Protein AF-A0A7W1FEJ2-F1 (afdb_monomer)

Radius of gyration: 24.25 Å; Cα contacts (8 Å, |Δi|>4): 151; chains: 1; bounding box: 64×26×78 Å

Secondary structure (DSSP, 8-state):
----S--HHHHHHHHHHHHHHHHHHHHHHHHHHPPPPP--SEEEEEETTEEEEEEE-TTSHHHHTT--TTPEEEEEESSSS-PBP--SHHHHHHHHHHH-TT---EEEEE-PPP-

Sequence (115 aa):
MKGKILTTWSLIWLLATVLFVAGGALNLSQRANHQLPPTDGVDWTQKADGIYAEKVAPSLAASRAGIAVGDKLIGISLDEKQFDEVVAPSDVQMYLETAGVSGNLTYFYQRPSYS

pLDDT: mea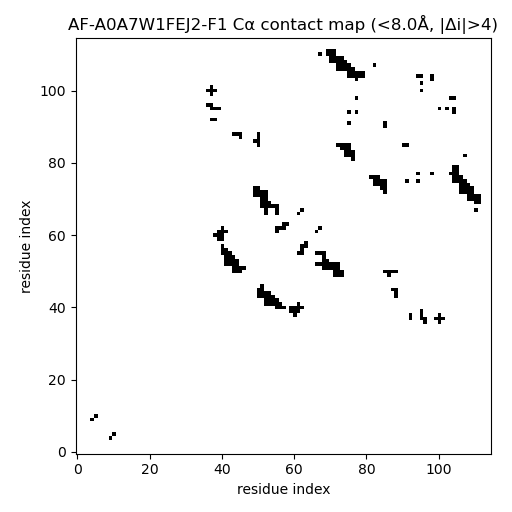n 91.22, std 10.31, range [48.34, 98.44]

Solvent-accessible surface area (backbone atoms only — not comparable to full-atom values): 6791 Å² total; per-residue (Å²): 137,86,77,73,81,78,39,76,66,51,50,50,51,50,50,50,51,52,51,50,52,51,52,49,51,50,52,51,50,48,66,74,68,54,76,76,77,43,71,47,41,58,47,59,38,78,52,100,88,46,32,27,27,71,40,56,41,80,90,30,58,37,40,72,73,64,57,49,66,62,26,28,54,56,23,43,17,80,73,80,76,62,68,45,75,61,89,49,54,67,52,56,51,54,51,29,58,72,42,34,76,92,46,63,75,43,76,43,66,46,72,70,79,83,126

Mean predicted aligned error: 7.22 Å

Nearest PDB structures (foldseek):
  7fta-assembly4_D  TM=7.640E-01  e=6.800E-03  Homo sapiens
  6ak2-assembly1_A  TM=7.706E-01  e=1.233E-02  Rattus norvegicus
  3qik-assembly1_A-2  TM=5.701E-01  e=1.487E-03  Homo sapiens
  2eaq-assembly1_A  TM=7.125E-01  e=1.233E-02  Homo sapiens
  6ak2-assembly2_B  TM=7.674E-01  e=2.235E-02  Rattus norvegicus

Structure (mmCIF, N/CA/C/O backbone):
data_AF-A0A7W1FEJ2-F1
#
_entry.id   AF-A0A7W1FEJ2-F1
#
loop_
_atom_site.group_PDB
_atom_site.id
_atom_site.type_symbol
_atom_site.label_atom_id
_atom_site.label_alt_id
_atom_site.label_comp_id
_atom_site.label_asym_id
_atom_site.label_entity_id
_atom_site.label_seq_id
_atom_site.pdbx_PDB_ins_code
_atom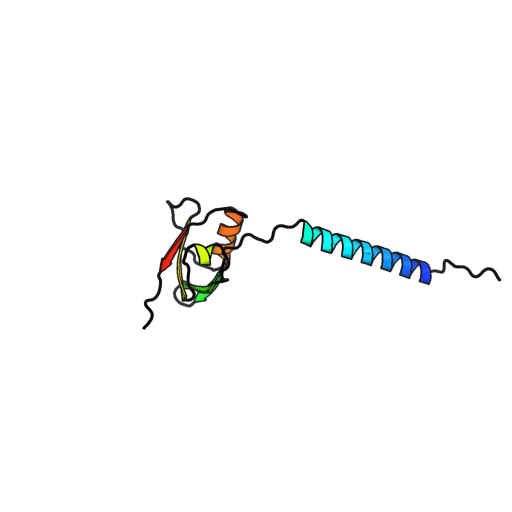_site.Cartn_x
_atom_site.Cartn_y
_atom_site.Cartn_z
_atom_site.occupancy
_atom_site.B_iso_or_equiv
_atom_site.auth_seq_id
_atom_site.auth_comp_id
_atom_site.auth_asym_id
_atom_site.auth_atom_id
_atom_site.pdbx_PDB_model_num
ATOM 1 N N . MET A 1 1 ? 42.629 -4.877 -50.133 1.00 48.66 1 MET A N 1
ATOM 2 C CA . MET A 1 1 ? 41.904 -5.737 -49.170 1.00 48.66 1 MET A CA 1
ATOM 3 C C . MET A 1 1 ? 40.656 -4.994 -48.706 1.00 48.66 1 MET A C 1
ATOM 5 O O . MET A 1 1 ? 40.793 -4.036 -47.962 1.00 48.66 1 MET A O 1
ATOM 9 N N . LYS A 1 2 ? 39.455 -5.345 -49.188 1.00 52.22 2 LYS A N 1
ATOM 10 C CA . LYS A 1 2 ? 38.198 -4.779 -48.663 1.00 52.22 2 LYS A CA 1
ATOM 11 C C . LYS A 1 2 ? 37.624 -5.801 -47.683 1.00 52.22 2 LYS A C 1
ATOM 13 O O . LYS A 1 2 ? 37.019 -6.781 -48.106 1.00 52.22 2 LYS A O 1
ATOM 18 N N . GLY A 1 3 ? 37.948 -5.647 -46.400 1.00 58.81 3 GLY A N 1
ATOM 19 C CA . GLY A 1 3 ? 37.465 -6.540 -45.347 1.00 58.81 3 GLY A CA 1
ATOM 20 C C . GLY A 1 3 ? 35.940 -6.529 -45.317 1.00 58.81 3 GLY A C 1
ATOM 21 O O . GLY A 1 3 ? 35.334 -5.463 -45.379 1.00 58.81 3 GLY A O 1
ATOM 22 N N . LYS A 1 4 ? 35.313 -7.706 -45.286 1.00 64.88 4 LYS A N 1
ATOM 23 C CA . LYS A 1 4 ? 33.856 -7.839 -45.186 1.00 64.88 4 LYS A CA 1
ATOM 24 C C . LYS A 1 4 ? 33.419 -7.293 -43.821 1.00 64.88 4 LYS A C 1
ATOM 26 O O . LYS A 1 4 ? 33.619 -7.949 -42.809 1.00 64.88 4 LYS A O 1
ATOM 31 N N . ILE A 1 5 ? 32.872 -6.078 -43.801 1.00 64.56 5 ILE A N 1
ATOM 32 C CA . ILE A 1 5 ? 32.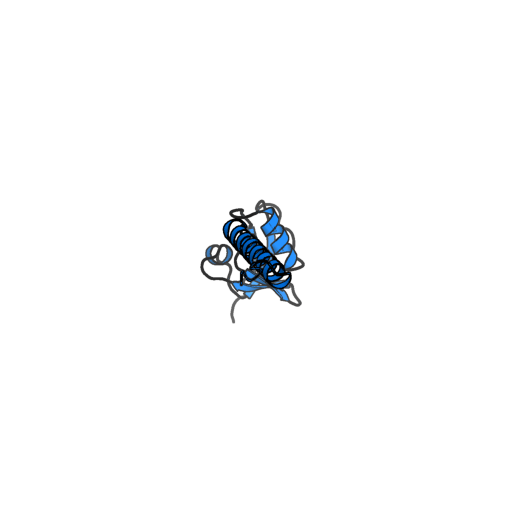430 -5.370 -42.581 1.00 64.56 5 ILE A CA 1
ATOM 33 C C . ILE A 1 5 ? 31.208 -6.071 -41.944 1.00 64.56 5 ILE A C 1
ATOM 35 O O . ILE A 1 5 ? 30.995 -6.020 -40.733 1.00 64.56 5 ILE A O 1
ATOM 39 N N . LEU A 1 6 ? 30.440 -6.806 -42.751 1.00 67.06 6 LEU A N 1
ATOM 40 C CA . LEU A 1 6 ? 29.317 -7.632 -42.313 1.00 67.06 6 LEU A CA 1
ATOM 41 C C . LEU A 1 6 ? 29.754 -9.098 -42.271 1.00 67.06 6 LEU A C 1
ATOM 43 O O . LEU A 1 6 ? 29.741 -9.802 -43.282 1.00 67.06 6 LEU A O 1
ATOM 47 N N . THR A 1 7 ? 30.194 -9.539 -41.099 1.00 82.69 7 THR A N 1
ATOM 48 C CA . THR A 1 7 ? 30.382 -10.952 -40.772 1.00 82.69 7 THR A CA 1
ATOM 49 C C . THR A 1 7 ? 29.157 -11.436 -40.000 1.00 82.69 7 THR A C 1
ATOM 51 O O . THR A 1 7 ? 28.421 -10.637 -39.423 1.00 82.69 7 THR A O 1
ATOM 54 N N . THR A 1 8 ? 28.935 -12.750 -39.940 1.00 83.50 8 THR A N 1
ATOM 55 C CA . THR A 1 8 ? 27.873 -13.331 -39.099 1.00 83.50 8 THR A CA 1
ATOM 56 C C . THR A 1 8 ? 27.970 -12.836 -37.654 1.00 83.50 8 THR A C 1
ATOM 58 O O . THR A 1 8 ? 26.959 -12.526 -37.035 1.00 83.50 8 THR A O 1
ATOM 61 N N . TRP A 1 9 ? 29.192 -12.664 -37.145 1.00 85.75 9 TRP A N 1
ATOM 62 C CA . TRP A 1 9 ? 29.444 -12.114 -35.818 1.00 85.75 9 TRP A CA 1
ATOM 63 C C . TRP A 1 9 ? 29.024 -10.650 -35.676 1.00 85.75 9 TRP A C 1
ATOM 65 O O . TRP A 1 9 ? 28.377 -10.316 -34.687 1.00 85.75 9 TRP A O 1
ATOM 75 N N . SER A 1 10 ? 29.336 -9.775 -36.641 1.00 89.00 10 SER A N 1
ATOM 76 C CA . SER A 1 10 ? 28.903 -8.374 -36.549 1.00 89.00 10 SER A CA 1
ATOM 77 C C . SER A 1 10 ? 27.385 -8.221 -36.682 1.00 89.00 10 SER A C 1
ATOM 79 O O . SER A 1 10 ? 26.811 -7.360 -36.022 1.00 89.00 10 SER A O 1
ATOM 81 N N . LEU A 1 11 ? 26.716 -9.100 -37.437 1.00 91.06 11 LEU A N 1
ATOM 82 C CA . LEU A 1 11 ? 25.251 -9.160 -37.499 1.00 91.06 11 LEU A CA 1
ATOM 83 C C . LEU A 1 11 ? 24.619 -9.635 -36.181 1.00 91.06 11 LEU A C 1
ATOM 85 O O . LEU A 1 11 ? 23.622 -9.058 -35.754 1.00 91.06 11 LEU A O 1
ATOM 89 N N . ILE A 1 12 ? 25.204 -10.638 -35.514 1.00 94.56 12 ILE A N 1
ATOM 90 C CA . ILE A 1 12 ? 24.743 -11.103 -34.193 1.00 94.56 12 ILE A CA 1
ATOM 91 C C . ILE A 1 12 ? 24.853 -9.978 -33.164 1.00 94.56 12 ILE A C 1
ATOM 93 O O . ILE A 1 12 ? 23.898 -9.720 -32.435 1.00 94.56 12 ILE A O 1
ATOM 97 N N . TRP A 1 13 ? 25.990 -9.279 -33.123 1.00 94.62 13 TRP A N 1
ATOM 98 C CA . TRP A 1 13 ? 26.176 -8.166 -32.193 1.00 94.62 13 TRP A CA 1
ATOM 99 C C . TRP A 1 13 ? 25.249 -6.994 -32.500 1.00 94.62 13 TRP A C 1
ATOM 101 O O . TRP A 1 13 ? 24.666 -6.441 -31.574 1.00 94.62 13 TRP A O 1
ATOM 111 N N . LEU A 1 14 ? 25.041 -6.666 -33.778 1.00 95.50 14 LEU A N 1
ATOM 112 C CA . LEU A 1 14 ? 24.073 -5.647 -34.177 1.00 95.50 14 LEU A CA 1
ATOM 113 C C . LEU A 1 14 ? 22.661 -6.004 -33.694 1.00 95.50 14 LEU A C 1
ATOM 115 O O . LEU A 1 14 ? 21.988 -5.168 -33.096 1.00 95.50 14 LEU A O 1
ATOM 119 N N . LEU A 1 15 ? 22.231 -7.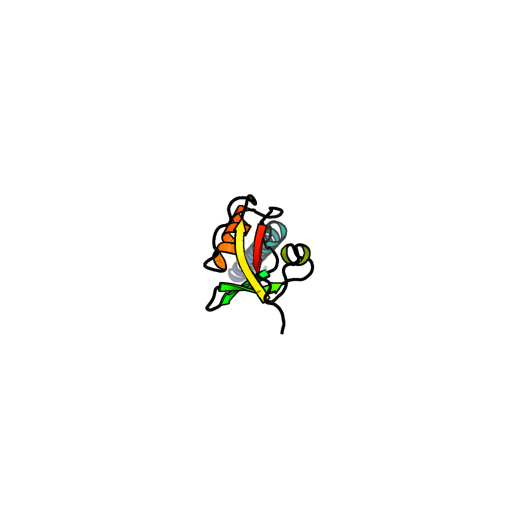252 -33.903 1.00 96.38 15 LEU A N 1
ATOM 120 C CA . LEU A 1 15 ? 20.936 -7.733 -33.430 1.00 96.38 15 LEU A CA 1
ATOM 121 C C . LEU A 1 15 ? 20.839 -7.667 -31.900 1.00 96.38 15 LEU A C 1
ATOM 123 O O . LEU A 1 15 ? 19.846 -7.169 -31.376 1.00 96.38 15 LEU A O 1
ATOM 127 N N . ALA A 1 16 ? 21.872 -8.113 -31.182 1.00 97.44 16 ALA A N 1
ATOM 128 C CA . ALA A 1 16 ? 21.913 -8.050 -29.725 1.00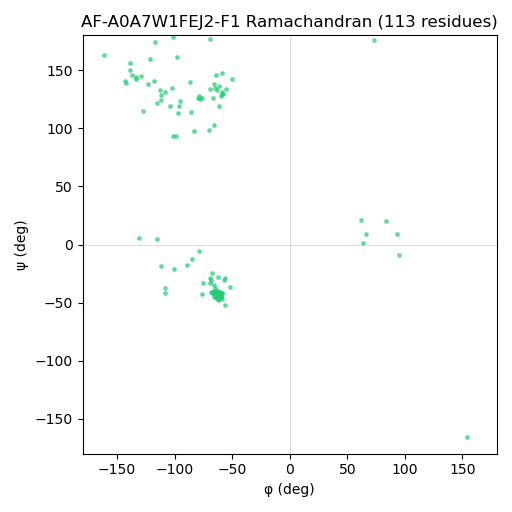 97.44 16 ALA A CA 1
ATOM 129 C C . ALA A 1 16 ? 21.802 -6.604 -29.217 1.00 97.44 16 ALA A C 1
ATOM 131 O O . ALA A 1 16 ? 21.011 -6.330 -28.317 1.00 97.44 16 ALA A O 1
ATOM 132 N N . THR A 1 17 ? 22.527 -5.659 -29.823 1.00 97.88 17 THR A N 1
ATOM 133 C CA . THR A 1 17 ? 22.422 -4.233 -29.487 1.00 97.88 17 THR A CA 1
ATOM 134 C C . THR A 1 17 ? 21.006 -3.711 -29.712 1.00 97.88 17 THR A C 1
ATOM 136 O O . THR A 1 17 ? 20.467 -3.048 -28.829 1.00 97.88 17 THR A O 1
ATOM 139 N N . VAL A 1 18 ? 20.372 -4.038 -30.843 1.00 98.19 18 VAL A N 1
ATOM 140 C CA . VAL A 1 18 ? 18.981 -3.639 -31.116 1.00 98.19 18 VAL A CA 1
ATOM 141 C C . VAL A 1 18 ? 18.028 -4.200 -30.057 1.00 98.19 18 VAL A C 1
ATOM 143 O O . VAL A 1 18 ? 17.195 -3.457 -29.542 1.00 98.19 18 VAL A O 1
ATOM 146 N N . LEU A 1 19 ? 18.174 -5.474 -29.678 1.00 98.44 19 LEU A N 1
ATOM 147 C CA . LEU A 1 19 ? 17.347 -6.098 -28.642 1.00 98.44 19 LEU A CA 1
ATOM 148 C C . LEU A 1 19 ? 17.551 -5.452 -27.266 1.00 98.44 19 LEU A C 1
ATOM 150 O O . LEU A 1 19 ? 16.571 -5.206 -26.567 1.00 98.44 19 LEU A O 1
ATOM 154 N N . PHE A 1 20 ? 18.788 -5.123 -26.886 1.00 98.44 20 PHE A N 1
ATOM 155 C CA . PHE A 1 20 ? 19.058 -4.428 -25.626 1.00 98.44 20 PHE A CA 1
ATOM 156 C C . PHE A 1 20 ? 18.485 -3.012 -25.606 1.00 98.44 20 PHE A C 1
ATOM 158 O O . PHE A 1 20 ? 17.888 -2.616 -24.607 1.00 98.44 20 PHE A O 1
ATOM 165 N N . VAL A 1 21 ? 18.619 -2.261 -26.702 1.00 98.44 21 VAL A N 1
ATOM 166 C CA . VAL A 1 21 ? 18.040 -0.915 -26.813 1.00 98.44 21 VAL A CA 1
ATOM 167 C C . VAL A 1 21 ? 16.516 -0.984 -26.741 1.00 98.44 21 VAL A C 1
ATOM 169 O O . VAL A 1 21 ? 15.914 -0.234 -25.976 1.00 98.44 21 VAL A O 1
ATOM 172 N N . ALA A 1 22 ? 15.889 -1.911 -27.470 1.00 98.00 22 ALA A N 1
ATOM 173 C CA . ALA A 1 22 ? 14.442 -2.103 -27.435 1.00 98.00 22 ALA A CA 1
ATOM 174 C C . ALA A 1 22 ? 13.956 -2.522 -26.038 1.00 98.00 22 ALA A C 1
ATOM 176 O O . ALA A 1 22 ? 13.034 -1.913 -25.501 1.00 98.00 22 ALA A O 1
ATOM 177 N N . GLY A 1 23 ? 14.605 -3.509 -25.413 1.00 97.88 23 GLY A N 1
ATOM 178 C CA . GLY A 1 23 ? 14.270 -3.961 -24.061 1.00 97.88 23 GLY A CA 1
ATOM 179 C C . GLY A 1 23 ? 14.443 -2.861 -23.012 1.00 97.88 23 GLY A C 1
ATOM 180 O O . GLY A 1 23 ? 13.570 -2.673 -22.165 1.00 97.88 23 GLY A O 1
ATOM 181 N N . GLY A 1 24 ? 15.522 -2.080 -23.102 1.00 97.50 24 GLY A N 1
ATOM 182 C CA . GLY A 1 24 ? 15.758 -0.927 -22.233 1.00 97.50 24 GLY A CA 1
ATOM 183 C C . GLY A 1 24 ? 14.707 0.168 -22.417 1.00 97.50 24 GLY A C 1
ATOM 184 O O . GLY A 1 24 ? 14.156 0.662 -21.434 1.00 97.50 24 GLY A O 1
ATOM 185 N N . ALA A 1 25 ? 14.370 0.502 -23.665 1.00 97.12 25 ALA A N 1
ATOM 186 C CA . ALA A 1 25 ? 13.330 1.478 -23.980 1.00 97.12 25 ALA A CA 1
ATOM 187 C C . ALA A 1 25 ? 11.952 1.033 -23.468 1.00 97.12 25 ALA A C 1
ATOM 189 O O . ALA A 1 25 ? 11.227 1.839 -22.886 1.00 97.12 25 ALA A O 1
ATOM 190 N N . LEU A 1 26 ? 11.608 -0.250 -23.616 1.00 95.88 26 LEU A N 1
ATOM 191 C CA . LEU A 1 26 ? 10.375 -0.814 -23.067 1.00 95.88 26 LEU A CA 1
ATOM 192 C C . LEU A 1 26 ? 10.361 -0.757 -21.536 1.00 95.88 26 LEU A C 1
ATOM 194 O O . LEU A 1 26 ? 9.357 -0.340 -20.966 1.00 95.88 26 LEU A O 1
ATOM 198 N N . ASN A 1 27 ? 11.466 -1.096 -20.863 1.00 94.94 27 ASN A N 1
ATOM 199 C CA . ASN A 1 27 ? 11.549 -1.004 -19.404 1.00 94.94 27 ASN A CA 1
ATOM 200 C C . ASN A 1 27 ? 11.370 0.437 -18.900 1.00 94.94 27 ASN A C 1
ATOM 202 O O . ASN A 1 27 ? 10.622 0.678 -17.953 1.00 94.94 27 ASN A O 1
ATOM 206 N N . LEU A 1 28 ? 12.025 1.401 -19.551 1.00 95.12 28 LEU A N 1
ATOM 207 C CA . LEU A 1 28 ? 11.889 2.825 -19.237 1.00 95.12 28 LEU A CA 1
ATOM 208 C C . LEU A 1 28 ? 10.463 3.322 -19.485 1.00 95.12 28 LEU A C 1
ATOM 210 O O . LEU A 1 28 ? 9.895 3.982 -18.621 1.00 95.12 28 LEU A O 1
ATOM 214 N N . SER A 1 29 ? 9.867 2.962 -20.624 1.00 93.94 29 SER A N 1
ATOM 215 C CA . SER A 1 29 ? 8.481 3.312 -20.953 1.00 93.94 29 SER A CA 1
ATOM 216 C C . SER A 1 29 ? 7.495 2.737 -19.937 1.00 93.94 29 SER A C 1
ATOM 218 O O . SER A 1 29 ? 6.584 3.435 -19.498 1.00 93.94 29 SER A O 1
ATOM 220 N N . GLN A 1 30 ? 7.703 1.493 -19.497 1.00 89.56 30 GLN A N 1
ATOM 221 C CA . GLN A 1 30 ? 6.880 0.882 -18.458 1.00 89.56 30 GLN A CA 1
ATOM 222 C C . GLN A 1 30 ? 6.984 1.648 -17.141 1.00 89.56 30 GLN A C 1
ATOM 224 O O . GLN A 1 30 ? 5.951 1.952 -16.563 1.00 89.56 30 GLN A O 1
ATOM 229 N N . ARG A 1 31 ? 8.193 2.010 -16.693 1.00 87.00 31 ARG A N 1
ATOM 230 C CA . ARG A 1 31 ? 8.389 2.789 -15.456 1.00 87.00 31 ARG A CA 1
ATOM 231 C C . ARG A 1 31 ? 7.818 4.203 -15.540 1.00 87.00 31 ARG A C 1
ATOM 233 O O . ARG A 1 31 ? 7.371 4.728 -14.530 1.00 87.00 31 ARG A O 1
ATOM 240 N N . ALA A 1 32 ? 7.878 4.824 -16.716 1.00 89.62 32 ALA A N 1
ATOM 241 C CA . ALA A 1 32 ? 7.393 6.185 -16.918 1.00 89.62 32 ALA A CA 1
ATOM 242 C C . ALA A 1 32 ? 5.861 6.263 -16.974 1.00 89.62 32 ALA A C 1
ATOM 244 O O . ALA A 1 32 ? 5.295 7.268 -16.556 1.00 89.62 32 ALA A O 1
ATOM 245 N N . ASN A 1 33 ? 5.205 5.223 -17.501 1.00 86.12 33 ASN A N 1
ATOM 246 C CA . ASN A 1 33 ? 3.776 5.264 -17.810 1.00 86.12 33 ASN A CA 1
ATOM 247 C C . ASN A 1 33 ? 2.906 4.351 -16.933 1.00 86.12 33 ASN A C 1
ATOM 249 O O . ASN A 1 33 ? 1.696 4.563 -16.887 1.00 86.12 33 ASN A O 1
ATOM 253 N N . HIS A 1 34 ? 3.464 3.349 -16.242 1.00 80.62 34 HIS A N 1
ATOM 254 C CA . HIS A 1 34 ? 2.680 2.585 -15.270 1.00 80.62 34 HIS A CA 1
ATOM 255 C C . HIS A 1 34 ? 2.536 3.377 -13.982 1.00 80.62 34 HIS A C 1
ATOM 257 O O . HIS A 1 34 ? 3.518 3.773 -13.353 1.00 80.62 34 HIS A O 1
ATOM 263 N N . GLN A 1 35 ? 1.286 3.557 -13.571 1.00 77.25 35 GLN A N 1
ATOM 264 C CA . GLN A 1 35 ? 0.986 3.980 -12.217 1.00 77.25 35 GLN A CA 1
ATOM 265 C C . GLN A 1 35 ? 1.423 2.863 -11.270 1.00 77.25 35 GLN A C 1
ATOM 267 O O . GLN A 1 35 ? 1.239 1.678 -11.561 1.00 77.25 35 GLN A O 1
ATOM 272 N N . LEU A 1 36 ? 2.045 3.248 -10.158 1.00 82.38 36 LEU A N 1
ATOM 273 C CA . LEU A 1 36 ? 2.276 2.304 -9.075 1.00 82.38 36 LEU A CA 1
ATOM 274 C C . LEU A 1 36 ? 0.918 1.756 -8.615 1.00 82.38 36 LEU A C 1
ATOM 276 O O . LEU A 1 36 ? -0.065 2.505 -8.659 1.00 82.38 36 LEU A O 1
ATOM 280 N N . PRO A 1 37 ? 0.862 0.491 -8.166 1.00 87.56 37 PRO A N 1
ATOM 281 C CA . PRO A 1 37 ? -0.342 -0.041 -7.555 1.00 87.56 37 PRO A CA 1
ATOM 282 C C . PRO A 1 37 ? -0.849 0.913 -6.465 1.00 87.56 37 PRO A C 1
ATOM 284 O O . PRO A 1 37 ? -0.028 1.519 -5.758 1.00 87.56 37 PRO A O 1
ATOM 287 N N . PRO A 1 38 ? -2.172 1.078 -6.324 1.00 94.00 38 PRO A N 1
ATOM 288 C CA . PRO A 1 38 ? -2.733 1.863 -5.241 1.00 94.00 38 PRO A CA 1
ATOM 289 C C . PRO A 1 38 ? -2.227 1.323 -3.904 1.00 94.00 38 PRO A C 1
ATOM 291 O O . PRO A 1 38 ? -2.174 0.116 -3.665 1.00 94.00 38 PRO A O 1
ATOM 294 N N . THR A 1 39 ? -1.808 2.245 -3.044 1.00 95.25 39 THR A N 1
ATOM 295 C CA . THR A 1 39 ? -1.246 1.932 -1.736 1.00 95.25 39 THR A CA 1
ATOM 296 C C . THR A 1 39 ? -1.708 2.962 -0.720 1.00 95.25 39 THR A C 1
ATOM 298 O O . THR A 1 39 ? -1.744 4.166 -0.992 1.00 95.25 39 THR A O 1
ATOM 301 N N . ASP A 1 40 ? -2.040 2.483 0.471 1.00 96.38 40 ASP A N 1
ATOM 302 C CA . ASP A 1 40 ? -2.287 3.313 1.645 1.00 96.38 40 ASP A CA 1
ATOM 303 C C . ASP A 1 40 ? -0.986 3.658 2.399 1.00 96.38 40 ASP A C 1
ATOM 305 O O . ASP A 1 40 ? -0.968 4.580 3.222 1.00 96.38 40 ASP A O 1
ATOM 309 N N . GLY A 1 41 ? 0.119 2.983 2.066 1.00 96.56 41 GLY A N 1
ATOM 310 C CA . GLY A 1 41 ? 1.418 3.118 2.710 1.00 96.56 41 GLY A CA 1
ATOM 311 C C . GLY A 1 41 ? 1.593 2.284 3.979 1.00 96.56 41 GLY A C 1
ATOM 312 O O . GLY A 1 41 ? 2.452 2.633 4.788 1.00 96.56 41 GLY A O 1
ATOM 313 N N . VAL A 1 42 ? 0.799 1.231 4.189 1.00 97.75 42 VAL A N 1
ATOM 314 C CA . VAL A 1 42 ? 0.895 0.353 5.365 1.00 97.75 42 VAL A CA 1
ATOM 315 C C . VAL A 1 42 ? 1.356 -1.045 4.962 1.00 97.75 42 VAL A C 1
ATOM 317 O O . VAL A 1 42 ? 0.804 -1.655 4.052 1.00 97.75 42 VAL A O 1
ATOM 320 N N . ASP A 1 43 ? 2.331 -1.585 5.694 1.00 97.25 43 ASP A N 1
ATOM 321 C CA . ASP A 1 43 ? 2.625 -3.020 5.661 1.00 97.25 43 ASP A CA 1
ATOM 322 C C . ASP A 1 43 ? 1.667 -3.729 6.626 1.00 97.25 43 ASP A C 1
ATOM 324 O O . ASP A 1 43 ? 1.884 -3.752 7.844 1.00 97.25 43 ASP A O 1
ATOM 328 N N . TRP A 1 44 ? 0.584 -4.281 6.082 1.00 97.31 44 TRP A N 1
ATOM 329 C CA . TRP A 1 44 ? -0.377 -5.087 6.831 1.00 97.31 44 TRP A CA 1
ATOM 330 C C . TRP A 1 44 ? 0.144 -6.513 7.018 1.00 97.31 44 TRP A C 1
ATOM 332 O O . TRP A 1 44 ? 0.478 -7.199 6.053 1.00 97.31 44 TRP A O 1
ATOM 342 N N . THR A 1 45 ? 0.187 -6.981 8.265 1.00 97.06 45 THR A N 1
ATOM 343 C CA . THR A 1 45 ? 0.706 -8.308 8.616 1.00 97.06 45 THR A CA 1
ATOM 344 C C . THR A 1 45 ? -0.341 -9.123 9.362 1.00 97.06 45 THR A C 1
ATOM 346 O O . THR A 1 45 ? -1.038 -8.607 10.242 1.00 97.06 45 THR A O 1
ATOM 349 N N . GLN A 1 46 ? -0.457 -10.406 9.022 1.00 96.44 46 GLN A N 1
ATOM 350 C CA . GLN A 1 46 ? -1.339 -11.330 9.729 1.00 96.44 46 GLN A CA 1
ATOM 351 C C . GLN A 1 46 ? -0.679 -11.772 11.038 1.00 96.44 46 GLN A C 1
ATOM 353 O O . GLN A 1 46 ? 0.437 -12.291 11.043 1.00 96.44 46 GLN A O 1
ATOM 358 N N . LYS A 1 47 ? -1.400 -11.630 12.148 1.00 94.12 47 LYS A N 1
ATOM 359 C CA . LYS A 1 47 ? -1.067 -12.216 13.451 1.00 94.12 47 LYS A CA 1
ATOM 360 C C . LYS A 1 47 ? -2.152 -13.209 13.869 1.00 94.12 47 LYS A C 1
ATOM 362 O O . LYS A 1 47 ? -3.174 -13.352 13.199 1.00 94.12 47 LYS A O 1
ATOM 367 N N . ALA A 1 48 ? -1.914 -13.910 14.978 1.00 92.06 48 ALA A N 1
ATOM 368 C CA . ALA A 1 48 ? -2.796 -14.970 15.468 1.00 92.06 48 ALA A CA 1
ATOM 369 C C . ALA A 1 48 ? -4.240 -14.502 15.719 1.00 92.06 48 ALA A C 1
ATOM 371 O O . ALA A 1 48 ? -5.166 -15.293 15.585 1.00 92.06 48 ALA A O 1
ATOM 372 N N . ASP A 1 49 ? -4.429 -13.234 16.078 1.00 91.06 49 ASP A N 1
ATOM 373 C CA . ASP A 1 49 ? -5.719 -12.676 16.467 1.00 91.06 49 ASP A CA 1
ATOM 374 C C . ASP A 1 49 ? -6.243 -11.594 15.508 1.00 91.06 49 ASP A C 1
ATOM 376 O O . ASP A 1 49 ? -7.272 -10.987 15.798 1.00 91.06 49 ASP A O 1
ATOM 380 N N . GLY A 1 50 ? -5.563 -11.326 14.387 1.00 93.00 50 GLY A N 1
ATOM 381 C CA . GLY A 1 50 ? -6.032 -10.390 13.361 1.00 93.00 50 GLY A CA 1
ATOM 382 C C . GLY A 1 50 ? -4.913 -9.763 12.534 1.00 93.00 50 GLY A C 1
ATOM 383 O O . GLY A 1 50 ? -3.769 -10.218 12.561 1.00 93.00 50 GLY A O 1
ATOM 384 N N . ILE A 1 51 ? -5.247 -8.700 11.807 1.00 96.75 51 ILE A N 1
ATOM 385 C CA . ILE A 1 51 ? -4.332 -7.996 10.901 1.00 96.75 51 ILE A CA 1
ATOM 386 C C . ILE A 1 51 ? -3.843 -6.708 11.556 1.00 96.75 51 ILE A C 1
ATOM 388 O O . ILE A 1 51 ? -4.627 -5.957 12.131 1.00 96.75 51 ILE A O 1
ATOM 392 N N . TYR A 1 52 ? -2.542 -6.447 11.469 1.00 96.69 52 TYR A N 1
ATOM 393 C CA . TYR A 1 52 ? -1.896 -5.325 12.146 1.00 96.69 52 TYR A CA 1
ATOM 394 C C . TYR A 1 52 ? -1.052 -4.492 11.194 1.00 96.69 52 TYR A C 1
ATOM 396 O O . TYR A 1 52 ? -0.376 -5.036 10.322 1.00 96.69 52 TYR A O 1
ATOM 404 N N . ALA A 1 53 ? -1.026 -3.183 11.429 1.00 97.38 53 ALA A N 1
ATOM 405 C CA . ALA A 1 53 ? -0.083 -2.268 10.804 1.00 97.38 53 ALA A CA 1
ATOM 406 C C . ALA A 1 53 ? 1.323 -2.520 11.372 1.00 97.38 53 ALA A C 1
ATOM 408 O O . ALA A 1 53 ? 1.659 -2.058 12.465 1.00 97.38 53 ALA A O 1
ATOM 409 N N . GLU A 1 54 ? 2.153 -3.278 10.657 1.00 97.38 54 GLU A N 1
ATOM 410 C CA . GLU A 1 54 ? 3.531 -3.563 11.068 1.00 97.38 54 GLU A CA 1
ATOM 411 C C . GLU A 1 54 ? 4.442 -2.361 10.825 1.00 97.38 54 GLU A C 1
ATOM 413 O O . GLU A 1 54 ? 5.258 -1.999 11.676 1.00 97.38 54 GLU A O 1
ATOM 418 N N . LYS A 1 55 ? 4.277 -1.712 9.671 1.00 97.62 55 LYS A N 1
ATOM 419 C CA . LYS A 1 55 ? 4.964 -0.470 9.318 1.00 97.62 55 LYS A CA 1
ATOM 420 C C . LYS A 1 55 ? 3.984 0.482 8.667 1.00 97.62 55 LYS A C 1
ATOM 422 O O . LYS A 1 55 ? 3.097 0.066 7.933 1.00 97.62 55 LYS A O 1
ATOM 427 N N . VAL A 1 56 ? 4.183 1.769 8.920 1.00 97.75 56 VAL A N 1
ATOM 428 C CA . VAL A 1 56 ? 3.407 2.840 8.298 1.00 97.75 56 VAL A CA 1
ATOM 429 C C . VAL A 1 56 ? 4.391 3.822 7.683 1.00 97.75 56 VAL A C 1
ATOM 431 O O . VAL A 1 56 ? 5.182 4.450 8.389 1.00 97.75 56 VAL A O 1
ATOM 434 N N . ALA A 1 57 ? 4.367 3.932 6.360 1.00 97.69 57 ALA A N 1
ATOM 435 C CA . ALA A 1 57 ? 5.203 4.861 5.626 1.00 97.69 57 ALA A CA 1
ATOM 436 C C . ALA A 1 57 ? 4.778 6.307 5.943 1.00 97.69 57 ALA A C 1
ATOM 438 O O . ALA A 1 57 ? 3.601 6.662 5.788 1.00 97.69 57 ALA A O 1
ATOM 439 N N . PRO A 1 58 ? 5.713 7.169 6.378 1.00 96.38 58 PRO A N 1
ATOM 440 C CA . PRO A 1 58 ? 5.385 8.541 6.723 1.00 96.38 58 PRO A CA 1
ATOM 441 C C . PRO A 1 58 ? 4.900 9.299 5.488 1.00 96.38 58 PRO A C 1
ATOM 443 O O . PRO A 1 58 ? 5.402 9.110 4.382 1.00 96.38 58 PRO A O 1
ATOM 446 N N . SER A 1 59 ? 3.959 10.221 5.691 1.00 95.19 59 SER A N 1
ATOM 447 C CA . SER A 1 59 ? 3.434 11.085 4.624 1.00 95.19 59 SER A CA 1
ATOM 448 C C . SER A 1 59 ? 2.742 10.341 3.473 1.00 95.19 59 SER A C 1
ATOM 450 O O . SER A 1 59 ? 2.613 10.910 2.391 1.00 95.19 59 SER A O 1
ATOM 452 N N . LEU A 1 60 ? 2.275 9.105 3.676 1.00 94.81 60 LEU A N 1
ATOM 453 C CA . LEU A 1 60 ? 1.320 8.434 2.784 1.00 94.81 60 LEU A CA 1
ATOM 454 C C . LEU A 1 60 ? -0.104 8.481 3.356 1.00 94.81 60 LEU A C 1
ATOM 456 O O . LEU A 1 60 ? -0.338 9.102 4.395 1.00 94.81 60 LEU A O 1
ATOM 460 N N . ALA A 1 61 ? -1.074 7.933 2.620 1.00 95.75 61 ALA A N 1
ATOM 461 C CA . ALA A 1 61 ? -2.499 8.115 2.891 1.00 95.75 61 ALA A CA 1
ATOM 462 C C . ALA A 1 61 ? -2.888 7.686 4.314 1.00 95.75 61 ALA A C 1
ATOM 464 O O . ALA A 1 61 ? -3.423 8.505 5.058 1.00 95.75 61 ALA A O 1
ATOM 465 N N . ALA A 1 62 ? -2.528 6.471 4.732 1.00 96.31 62 ALA A N 1
ATOM 466 C CA . ALA A 1 62 ? -2.850 5.957 6.061 1.00 96.31 62 ALA A CA 1
ATOM 467 C C . ALA A 1 62 ? -2.179 6.757 7.187 1.00 96.31 62 ALA A C 1
ATOM 469 O O . ALA A 1 62 ? -2.826 7.092 8.176 1.00 96.31 62 ALA A O 1
ATOM 470 N N . SER A 1 63 ? -0.904 7.136 7.017 1.00 97.31 63 SER A N 1
ATOM 471 C CA . SER A 1 63 ? -0.188 7.985 7.983 1.00 97.31 63 SER A CA 1
ATOM 472 C C . SER A 1 63 ? -0.877 9.340 8.162 1.00 97.31 63 SER A C 1
ATOM 474 O O . SER A 1 63 ? -1.045 9.805 9.287 1.00 97.31 63 SER A O 1
ATOM 476 N N . ARG A 1 64 ? -1.322 9.963 7.062 1.00 96.31 64 ARG A N 1
ATOM 477 C CA . ARG A 1 64 ? -2.073 11.229 7.092 1.00 96.31 64 ARG A CA 1
ATOM 478 C C . ARG A 1 64 ? -3.480 11.074 7.671 1.00 96.31 64 ARG A C 1
ATOM 480 O O . ARG A 1 64 ? -3.979 12.022 8.266 1.00 96.31 64 ARG A O 1
ATOM 487 N N . ALA A 1 65 ? -4.084 9.898 7.523 1.00 95.75 65 ALA A N 1
ATOM 488 C CA . ALA A 1 65 ? -5.367 9.541 8.125 1.00 95.75 65 ALA A CA 1
ATOM 489 C C . ALA A 1 65 ? -5.255 9.157 9.614 1.00 95.75 65 ALA A C 1
ATOM 491 O O . ALA A 1 65 ? -6.271 8.967 10.276 1.00 95.75 65 ALA A O 1
ATOM 492 N N . GLY A 1 66 ? -4.037 9.072 10.159 1.00 95.38 66 GLY A N 1
ATOM 493 C CA . GLY A 1 66 ? -3.799 8.832 11.580 1.00 95.38 66 GLY A CA 1
ATOM 494 C C . GLY A 1 66 ? -3.601 7.369 11.974 1.00 95.38 66 GLY A C 1
ATOM 495 O O . GLY A 1 66 ? -3.530 7.102 13.176 1.00 95.38 66 GLY A O 1
ATOM 496 N N . ILE A 1 67 ? -3.464 6.444 11.015 1.00 96.62 67 ILE A N 1
ATOM 497 C CA . ILE A 1 67 ? -3.025 5.066 11.285 1.00 96.62 67 ILE A CA 1
ATOM 498 C C . ILE A 1 67 ? -1.587 5.091 11.811 1.00 96.62 67 ILE A C 1
ATOM 500 O O . ILE A 1 67 ? -0.717 5.783 11.276 1.00 96.62 67 ILE A O 1
ATOM 504 N N . ALA A 1 68 ? -1.341 4.322 12.864 1.00 95.94 68 ALA A N 1
ATOM 505 C CA . ALA A 1 68 ? -0.054 4.181 13.521 1.00 95.94 68 ALA A CA 1
ATOM 506 C C . ALA A 1 68 ? 0.414 2.723 13.515 1.00 95.94 68 ALA A C 1
ATOM 508 O O . ALA A 1 68 ? -0.371 1.783 13.384 1.00 95.94 68 ALA A O 1
ATOM 509 N N . VAL A 1 69 ? 1.723 2.537 13.690 1.00 96.62 69 VAL A N 1
ATOM 510 C CA . VAL A 1 69 ? 2.313 1.207 13.871 1.00 96.62 69 VAL A CA 1
ATOM 511 C C . VAL A 1 69 ? 1.680 0.532 15.087 1.00 96.62 69 VAL A C 1
ATOM 513 O O . VAL A 1 69 ? 1.642 1.107 16.172 1.00 96.62 69 VAL A O 1
ATOM 516 N N . GLY A 1 70 ? 1.218 -0.702 14.907 1.00 95.81 70 GLY A N 1
ATOM 517 C CA . GLY A 1 70 ? 0.553 -1.494 15.936 1.00 95.81 70 GLY A CA 1
ATOM 518 C C . GLY A 1 70 ? -0.973 -1.415 15.920 1.00 95.81 70 GLY A C 1
ATOM 519 O O . GLY A 1 70 ? -1.597 -2.220 16.609 1.00 95.81 70 GLY A O 1
ATOM 520 N N . ASP A 1 71 ? -1.581 -0.526 15.129 1.00 96.50 71 ASP A N 1
ATOM 521 C CA . ASP A 1 71 ? -3.036 -0.509 14.961 1.00 96.50 71 ASP A CA 1
ATOM 522 C C . ASP A 1 71 ? -3.522 -1.834 14.350 1.00 96.50 71 ASP A C 1
ATOM 524 O O . ASP A 1 71 ? -2.918 -2.373 13.418 1.00 96.50 71 ASP A O 1
ATOM 528 N N . LYS A 1 72 ? -4.615 -2.366 14.899 1.00 95.75 72 LYS A N 1
ATOM 529 C CA . LYS A 1 72 ? -5.275 -3.587 14.433 1.00 95.75 72 LYS A CA 1
ATOM 530 C C . LYS A 1 72 ? -6.409 -3.224 13.485 1.00 95.75 72 LYS A C 1
ATOM 532 O O . LYS A 1 72 ? -7.312 -2.492 13.885 1.00 95.75 72 LYS A O 1
ATOM 537 N N . LEU A 1 73 ? -6.392 -3.750 12.267 1.00 96.38 73 LEU A N 1
ATOM 538 C CA . LEU A 1 73 ? -7.479 -3.575 11.310 1.00 96.38 73 LEU A CA 1
ATOM 539 C C . LEU A 1 73 ? -8.652 -4.481 11.696 1.00 96.38 73 LEU A C 1
ATOM 541 O O . LEU A 1 73 ? -8.469 -5.681 11.896 1.00 96.38 73 LEU A O 1
ATOM 545 N N . ILE A 1 74 ? -9.837 -3.889 11.830 1.00 94.12 74 ILE A N 1
ATOM 546 C CA . ILE A 1 74 ? -11.078 -4.584 12.199 1.00 94.12 74 ILE A CA 1
ATOM 547 C C . ILE A 1 74 ? -12.015 -4.678 10.995 1.00 94.12 74 ILE A C 1
ATOM 549 O O . ILE A 1 74 ? -12.672 -5.696 10.810 1.00 94.12 74 ILE A O 1
ATOM 553 N N . GLY A 1 75 ? -12.061 -3.636 10.164 1.00 94.94 75 GLY A N 1
ATOM 554 C CA . GLY A 1 75 ? -12.865 -3.646 8.951 1.00 94.94 75 GLY A CA 1
ATOM 555 C C . GLY A 1 75 ? -12.451 -2.584 7.946 1.00 94.94 75 GLY A C 1
ATOM 556 O O . GLY A 1 75 ? -11.763 -1.614 8.280 1.00 94.94 75 GLY A O 1
ATOM 557 N N . ILE A 1 76 ? -12.900 -2.771 6.713 1.00 97.25 76 ILE A N 1
ATOM 558 C CA . ILE A 1 76 ? -12.601 -1.917 5.564 1.00 97.25 76 ILE A CA 1
ATOM 559 C C . ILE A 1 76 ? -13.884 -1.615 4.792 1.00 97.25 76 ILE A C 1
ATOM 561 O O . ILE A 1 76 ? -14.778 -2.452 4.717 1.00 97.25 76 ILE A O 1
ATOM 565 N N . SER A 1 77 ? -13.994 -0.407 4.246 1.00 96.50 77 SER A N 1
ATOM 566 C CA . SER A 1 77 ? -15.174 0.029 3.504 1.00 96.50 77 SER A CA 1
ATOM 567 C C . SER A 1 77 ? -14.798 0.904 2.312 1.00 96.50 77 SER A C 1
ATOM 569 O O . SER A 1 77 ? -13.913 1.759 2.414 1.00 96.50 77 SER A O 1
ATOM 571 N N . LEU A 1 78 ? -15.512 0.712 1.200 1.00 95.44 78 LEU A N 1
ATOM 572 C CA . LEU A 1 78 ? -15.466 1.570 0.009 1.00 95.44 78 LEU A CA 1
ATOM 573 C C . LEU A 1 78 ? -16.478 2.726 0.071 1.00 95.44 78 LEU A C 1
ATOM 575 O O . LEU A 1 78 ? -16.365 3.670 -0.707 1.00 95.44 78 LEU A O 1
ATOM 579 N N . ASP A 1 79 ? -17.490 2.642 0.941 1.00 92.25 79 ASP A N 1
ATOM 580 C CA . ASP A 1 79 ? -18.653 3.540 0.934 1.00 92.25 79 ASP A CA 1
ATO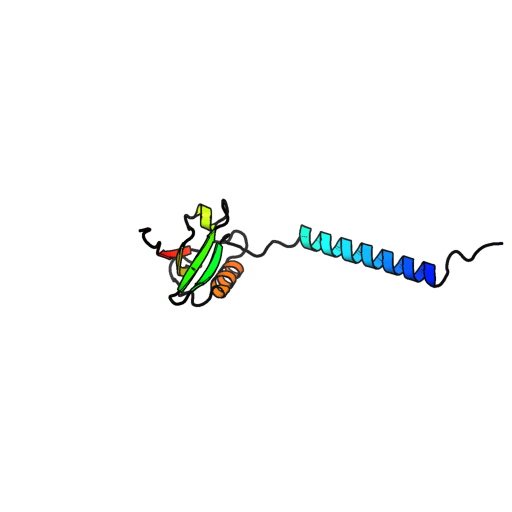M 581 C C . ASP A 1 79 ? -19.010 4.146 2.301 1.00 92.25 79 ASP A C 1
ATOM 583 O O . ASP A 1 79 ? -20.033 4.827 2.414 1.00 92.25 79 ASP A O 1
ATOM 587 N N . GLU A 1 80 ? -18.184 3.892 3.321 1.00 89.75 80 GLU A N 1
ATOM 588 C CA . GLU A 1 80 ? -18.342 4.315 4.723 1.00 89.75 80 GLU A CA 1
ATOM 589 C C . GLU A 1 80 ? -19.571 3.741 5.448 1.00 89.75 80 GLU A C 1
ATOM 591 O O . GLU A 1 80 ? -19.797 4.045 6.622 1.00 89.75 80 GLU A O 1
ATOM 596 N N . LYS A 1 81 ? -20.378 2.903 4.789 1.00 89.44 81 LYS A N 1
ATOM 597 C CA . LYS A 1 81 ? -21.648 2.399 5.333 1.00 89.44 81 LYS A CA 1
ATOM 598 C C . LYS A 1 81 ? -21.560 0.937 5.712 1.00 89.44 81 LYS A C 1
ATOM 600 O O . LYS A 1 81 ? -22.107 0.546 6.743 1.00 89.44 81 LYS A O 1
ATOM 605 N N . GLN A 1 82 ? -20.914 0.135 4.873 1.00 90.69 82 GLN A N 1
ATOM 606 C CA . GLN A 1 82 ? -20.732 -1.292 5.104 1.00 90.69 82 GLN A CA 1
ATOM 607 C C . GLN A 1 82 ? -19.248 -1.574 5.282 1.00 90.69 82 GLN A C 1
ATOM 609 O O . GLN A 1 82 ? -18.439 -1.229 4.423 1.00 90.69 82 GLN A O 1
ATOM 614 N N . PHE A 1 83 ? -18.905 -2.145 6.434 1.00 94.50 83 PHE A N 1
ATOM 615 C CA . PHE A 1 83 ? -17.547 -2.561 6.748 1.00 94.50 83 PHE A CA 1
ATOM 616 C C .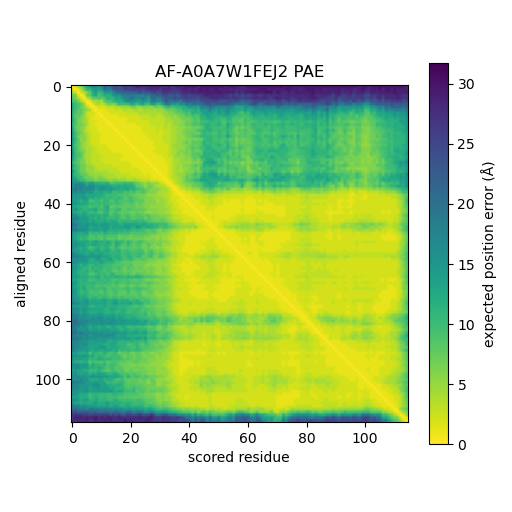 PHE A 1 83 ? -17.455 -4.067 6.617 1.00 94.50 83 PHE A C 1
ATOM 618 O O . PHE A 1 83 ? -18.132 -4.798 7.343 1.00 94.50 83 PHE A O 1
ATOM 625 N N . ASP A 1 84 ? -16.588 -4.497 5.716 1.00 94.12 84 ASP A N 1
ATOM 626 C CA . ASP A 1 84 ? -16.259 -5.895 5.539 1.00 94.12 84 ASP A CA 1
ATOM 627 C C . ASP A 1 84 ? -15.130 -6.277 6.497 1.00 94.12 84 ASP A C 1
ATOM 629 O O . ASP A 1 84 ? -14.193 -5.505 6.734 1.00 94.12 84 ASP A O 1
ATOM 633 N N . GLU A 1 85 ? -15.234 -7.474 7.073 1.00 91.12 85 GLU A N 1
ATOM 634 C CA . GLU A 1 85 ? -14.171 -8.049 7.890 1.00 91.12 85 GLU A CA 1
ATOM 635 C C . GLU A 1 85 ? -12.980 -8.411 6.998 1.00 91.12 85 GLU A C 1
ATOM 637 O O . GLU A 1 85 ? -13.134 -9.025 5.940 1.00 91.12 85 GLU A O 1
ATOM 642 N N . VAL A 1 86 ? -11.781 -8.037 7.438 1.00 89.50 86 VAL A N 1
ATOM 643 C CA . VAL A 1 86 ? -10.537 -8.340 6.727 1.00 89.50 86 VAL A CA 1
ATOM 644 C C . VAL A 1 86 ? -9.922 -9.582 7.358 1.00 89.50 86 VAL A C 1
ATOM 646 O O . VAL A 1 86 ? -9.489 -9.544 8.511 1.00 89.50 86 VAL A O 1
ATOM 649 N N . VAL A 1 87 ? -9.882 -10.685 6.611 1.00 88.75 87 VAL A N 1
ATOM 650 C CA . VAL A 1 87 ? -9.406 -11.985 7.114 1.00 88.75 87 VAL A CA 1
ATOM 651 C C . VAL A 1 87 ? -7.976 -12.295 6.683 1.00 88.75 87 VAL A C 1
ATOM 653 O O . VAL A 1 87 ? -7.308 -13.097 7.335 1.00 88.75 87 VAL A O 1
ATOM 656 N N . ALA A 1 88 ? -7.489 -11.645 5.622 1.00 93.12 88 ALA A N 1
ATOM 657 C CA . ALA A 1 88 ? -6.101 -11.707 5.186 1.00 93.12 88 ALA A CA 1
ATOM 658 C C . ALA A 1 88 ? -5.570 -10.330 4.735 1.00 93.12 88 ALA A C 1
ATOM 660 O O . ALA A 1 88 ? -6.310 -9.532 4.162 1.00 93.12 88 ALA A O 1
ATOM 661 N N . PRO A 1 89 ? -4.259 -10.045 4.885 1.00 94.50 89 PRO A N 1
ATOM 662 C CA . PRO A 1 89 ? -3.665 -8.799 4.389 1.00 94.50 89 PRO A CA 1
ATOM 663 C C . PRO A 1 89 ? -3.872 -8.554 2.886 1.00 94.50 89 PRO A C 1
ATOM 665 O O . PRO A 1 89 ? -3.945 -7.408 2.452 1.00 94.50 89 PRO A O 1
ATOM 668 N N . SER A 1 90 ? -3.997 -9.619 2.086 1.00 93.44 90 SER A N 1
ATOM 669 C CA . SER A 1 90 ? -4.285 -9.530 0.648 1.00 93.44 90 SER A CA 1
ATOM 670 C C . SER A 1 90 ? -5.631 -8.881 0.338 1.00 93.44 90 SER A C 1
ATOM 672 O O . SER A 1 90 ? -5.776 -8.272 -0.721 1.00 93.44 90 SER A O 1
ATOM 674 N N . ASP A 1 91 ? -6.598 -8.983 1.250 1.00 93.31 91 ASP A N 1
ATOM 675 C CA . ASP A 1 91 ? -7.921 -8.393 1.067 1.00 93.31 91 ASP A CA 1
ATOM 676 C C . ASP A 1 91 ? -7.796 -6.868 1.010 1.00 93.31 91 ASP A C 1
ATOM 678 O O . ASP A 1 91 ? -8.414 -6.230 0.164 1.00 93.31 91 ASP A O 1
ATOM 682 N N . VAL A 1 92 ? -6.903 -6.277 1.815 1.00 95.81 92 VAL A N 1
ATOM 683 C CA . VAL A 1 92 ? -6.636 -4.831 1.785 1.00 95.81 92 VAL A CA 1
ATOM 684 C C . VAL A 1 92 ? -6.166 -4.382 0.403 1.00 95.81 92 VAL A C 1
ATOM 686 O O . VAL A 1 92 ? -6.651 -3.373 -0.108 1.00 95.81 92 VAL A O 1
ATOM 689 N N . GLN A 1 93 ? -5.287 -5.155 -0.247 1.00 94.81 93 GLN A N 1
ATOM 690 C CA . GLN A 1 93 ? -4.861 -4.838 -1.612 1.00 94.81 93 GLN A CA 1
ATOM 691 C C . GLN A 1 93 ? -6.037 -4.913 -2.590 1.00 9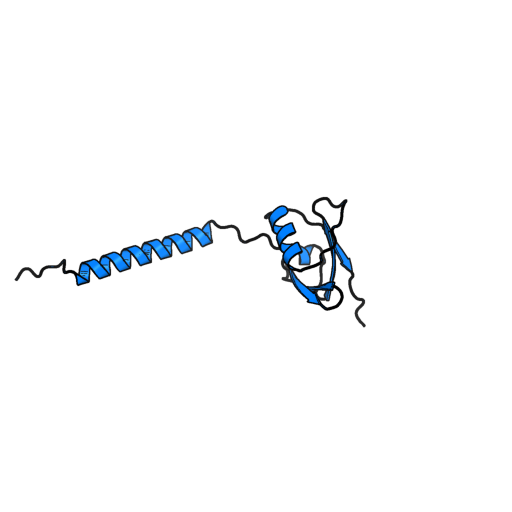4.81 93 GLN A C 1
ATOM 693 O O . GLN A 1 93 ? -6.164 -4.042 -3.439 1.00 94.81 93 GLN A O 1
ATOM 698 N N . MET A 1 94 ? -6.934 -5.892 -2.459 1.00 94.75 94 MET A N 1
ATOM 699 C CA . MET A 1 94 ? -8.130 -5.975 -3.307 1.00 94.75 94 MET A CA 1
ATOM 700 C C . MET A 1 94 ? -9.011 -4.720 -3.184 1.00 94.75 94 MET A C 1
ATOM 702 O O . MET A 1 94 ? -9.483 -4.196 -4.198 1.00 94.75 94 MET A O 1
ATOM 706 N N . TYR A 1 95 ? -9.195 -4.196 -1.970 1.00 96.06 95 TYR A N 1
ATOM 707 C CA . TYR A 1 95 ? -9.914 -2.937 -1.752 1.00 96.06 95 TYR A CA 1
ATOM 708 C C . TYR A 1 95 ? -9.168 -1.732 -2.329 1.00 96.06 95 TYR A C 1
ATOM 710 O O . TYR A 1 95 ? -9.797 -0.879 -2.953 1.00 96.06 95 TYR A O 1
ATOM 718 N N . LEU A 1 96 ? -7.841 -1.677 -2.187 1.00 96.00 96 LEU A N 1
ATOM 719 C CA . LEU A 1 96 ? -7.008 -0.628 -2.783 1.00 96.00 96 LEU A CA 1
ATOM 720 C C . LEU A 1 96 ? -7.107 -0.619 -4.308 1.00 96.00 96 LEU A C 1
ATOM 722 O O . LEU A 1 96 ? -7.295 0.443 -4.894 1.00 96.00 96 LEU A O 1
ATOM 726 N N . GLU A 1 97 ? -7.038 -1.785 -4.949 1.00 95.06 97 GLU A N 1
ATOM 727 C CA . GLU A 1 97 ? -7.214 -1.918 -6.400 1.00 95.06 97 GLU A CA 1
ATOM 728 C C . GLU A 1 97 ? -8.617 -1.488 -6.840 1.00 95.06 97 GLU A C 1
ATOM 730 O O . GLU A 1 97 ? -8.769 -0.806 -7.852 1.00 95.06 97 GLU A O 1
ATOM 735 N N . THR A 1 98 ? -9.641 -1.835 -6.055 1.00 95.31 98 THR A N 1
ATOM 736 C CA . THR A 1 98 ? -11.032 -1.459 -6.344 1.00 95.31 98 THR A CA 1
ATOM 737 C C . THR A 1 98 ? -11.253 0.049 -6.210 1.00 95.31 98 THR A C 1
ATOM 739 O O . THR A 1 98 ? -11.923 0.648 -7.050 1.00 95.31 98 THR A O 1
ATOM 742 N N . ALA A 1 99 ? -10.679 0.679 -5.181 1.00 95.06 99 ALA A N 1
ATOM 743 C CA . ALA A 1 99 ? -10.728 2.127 -4.995 1.00 95.06 99 ALA A CA 1
ATOM 744 C C . ALA A 1 99 ? -9.887 2.874 -6.046 1.00 95.06 99 ALA A C 1
ATOM 746 O O . ALA A 1 99 ? -10.240 3.979 -6.460 1.00 95.06 99 ALA A O 1
ATOM 747 N N . GLY A 1 100 ? -8.786 2.265 -6.488 1.00 93.75 100 GLY A N 1
ATOM 748 C CA . GLY A 1 100 ? -7.847 2.833 -7.444 1.00 93.75 100 GLY A CA 1
ATOM 749 C C . GLY A 1 100 ? -6.975 3.952 -6.865 1.00 93.75 100 GLY A C 1
ATOM 750 O O . GLY A 1 100 ? -7.101 4.382 -5.714 1.00 93.75 100 GLY A O 1
ATOM 751 N N . VAL A 1 101 ? -6.047 4.449 -7.687 1.00 91.38 101 VAL A N 1
ATOM 752 C CA . VAL A 1 101 ? -5.192 5.589 -7.324 1.00 91.38 101 VAL A CA 1
ATOM 753 C C . VAL A 1 101 ? -6.062 6.828 -7.118 1.00 91.38 101 VAL A C 1
ATOM 755 O O . VAL A 1 101 ? -6.919 7.137 -7.941 1.00 91.38 101 VAL A O 1
ATOM 758 N N . SER A 1 102 ? -5.823 7.546 -6.016 1.00 90.44 102 SER A N 1
ATOM 759 C CA . SER A 1 102 ? -6.639 8.691 -5.577 1.00 90.44 102 SER A CA 1
ATOM 760 C C . SER A 1 102 ? -8.078 8.348 -5.163 1.00 90.44 102 SER A C 1
ATOM 762 O O . SER A 1 102 ? -8.856 9.266 -4.905 1.00 90.44 102 SER A O 1
ATOM 764 N N . GLY A 1 103 ? -8.417 7.060 -5.050 1.00 92.62 103 GLY A N 1
ATOM 765 C CA . GLY A 1 103 ? -9.654 6.601 -4.428 1.00 92.62 103 GLY A CA 1
ATOM 766 C C . GLY A 1 103 ? -9.687 6.836 -2.916 1.00 92.62 103 GLY A C 1
ATOM 767 O O . GLY A 1 103 ? -8.719 7.302 -2.306 1.00 92.62 103 GLY A O 1
ATOM 768 N N . ASN A 1 104 ? -10.820 6.499 -2.304 1.00 93.88 104 ASN A N 1
ATOM 769 C CA . ASN A 1 104 ? -11.012 6.557 -0.860 1.00 93.88 104 ASN A CA 1
ATOM 770 C C . ASN A 1 104 ? -11.302 5.156 -0.311 1.00 93.88 104 ASN A C 1
ATOM 772 O O . ASN A 1 104 ? -12.029 4.380 -0.927 1.00 93.88 104 ASN A O 1
ATOM 776 N N . LEU A 1 105 ? -10.724 4.869 0.852 1.00 95.38 105 LEU A N 1
ATOM 777 C CA . LEU A 1 105 ? -11.066 3.734 1.692 1.00 95.38 105 LEU A CA 1
ATOM 778 C C . LEU A 1 105 ? -11.209 4.227 3.122 1.00 95.38 105 LEU A C 1
ATOM 780 O O . LEU A 1 105 ? -10.420 5.058 3.580 1.00 95.38 105 LEU A O 1
ATOM 784 N N . THR A 1 106 ? -12.175 3.660 3.831 1.00 96.56 106 THR A N 1
ATOM 785 C CA . THR A 1 106 ? -12.374 3.925 5.252 1.00 96.56 106 THR A CA 1
ATOM 786 C C . THR A 1 106 ? -12.059 2.682 6.059 1.00 96.56 106 THR A C 1
ATOM 788 O O . THR A 1 106 ? -12.562 1.594 5.778 1.00 96.56 106 THR A O 1
ATOM 791 N N . TYR A 1 107 ? -11.209 2.847 7.071 1.00 95.88 107 TYR A N 1
ATOM 792 C CA . TYR A 1 107 ? -10.763 1.763 7.939 1.00 95.88 107 TYR A CA 1
ATOM 793 C C . TYR A 1 107 ? -11.388 1.896 9.319 1.00 95.88 107 TYR A C 1
ATOM 795 O O . TYR A 1 107 ? -11.313 2.949 9.954 1.00 95.88 107 TYR A O 1
ATOM 803 N N . PHE A 1 108 ? -11.946 0.795 9.809 1.00 94.50 108 PHE A N 1
ATOM 804 C CA . PHE A 1 108 ? -12.273 0.630 11.212 1.00 94.50 108 PHE A CA 1
ATOM 805 C C . PHE A 1 108 ? -11.130 -0.132 11.875 1.00 94.50 108 PHE A C 1
ATOM 807 O O . PHE A 1 108 ? -10.801 -1.250 11.476 1.00 94.50 108 PHE A O 1
ATOM 814 N N . TYR A 1 109 ? -10.483 0.488 12.857 1.00 94.38 109 TYR A N 1
ATOM 815 C CA . TYR A 1 109 ? -9.291 -0.064 13.487 1.00 94.38 109 TYR A CA 1
ATOM 816 C C . TYR A 1 109 ? -9.312 0.140 14.998 1.00 94.38 109 TYR A C 1
ATOM 818 O O . TYR A 1 109 ? -9.949 1.051 15.529 1.00 94.38 109 TYR A O 1
ATOM 826 N N . GLN A 1 110 ? -8.577 -0.717 15.695 1.00 94.69 110 GLN A N 1
ATOM 827 C CA . GLN A 1 110 ? -8.368 -0.636 17.128 1.00 94.69 110 GLN A CA 1
ATOM 828 C C . GLN A 1 110 ? -6.908 -0.284 17.397 1.00 94.69 110 GLN A C 1
ATOM 830 O O . GLN A 1 110 ? -6.005 -1.008 1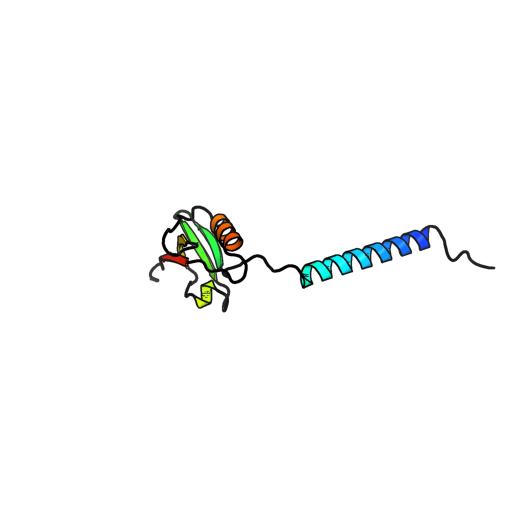6.983 1.00 94.69 110 GLN A O 1
ATOM 835 N N . ARG A 1 111 ? -6.676 0.801 18.140 1.00 93.25 111 ARG A N 1
ATOM 836 C CA . ARG A 1 111 ? -5.351 1.132 18.668 1.00 93.25 111 ARG A CA 1
ATOM 837 C C . ARG A 1 111 ? -5.144 0.406 19.994 1.00 93.25 111 ARG A C 1
ATOM 839 O O . ARG A 1 111 ? -5.856 0.726 20.952 1.00 93.25 111 ARG A O 1
ATOM 846 N N . PRO A 1 112 ? -4.207 -0.552 20.094 1.00 82.25 112 PRO A N 1
ATOM 847 C CA . PRO A 1 112 ? -3.847 -1.115 21.383 1.00 82.25 112 PRO A CA 1
ATOM 848 C C . PRO A 1 112 ? -3.331 0.018 22.268 1.00 82.25 112 PRO A C 1
ATOM 850 O O . PRO A 1 112 ? -2.475 0.801 21.854 1.00 82.25 112 PRO A O 1
ATOM 853 N N . SER A 1 113 ? -3.879 0.148 23.472 1.00 75.31 113 SER A N 1
ATOM 854 C CA . SER A 1 113 ? -3.339 1.075 24.460 1.00 75.31 113 SER A CA 1
ATOM 855 C C . SER A 1 113 ? -1.906 0.637 24.761 1.00 75.31 113 SER A C 1
ATOM 857 O O . SER A 1 113 ? -1.694 -0.499 25.182 1.00 75.31 113 SER A O 1
ATOM 859 N N . TYR A 1 114 ? -0.923 1.501 24.503 1.00 57.31 114 TYR A N 1
ATOM 860 C CA . TYR A 1 114 ? 0.441 1.249 24.958 1.00 57.31 114 TYR A CA 1
ATOM 861 C C . TYR A 1 114 ? 0.422 1.112 26.487 1.00 57.31 114 TYR A C 1
ATOM 863 O O . TYR A 1 114 ? -0.156 1.964 27.168 1.00 57.31 114 TYR A O 1
ATOM 871 N N . SER A 1 115 ? 1.024 0.038 27.002 1.00 48.34 115 SER A N 1
ATOM 872 C CA . SER A 1 115 ? 1.495 -0.019 28.388 1.00 48.34 115 SER A CA 1
ATOM 873 C C . SER A 1 115 ? 2.946 0.425 28.462 1.00 48.34 115 SER A C 1
ATOM 875 O O . SER A 1 115 ? 3.654 0.306 27.435 1.00 48.34 115 SER A O 1
#

Foldseek 3Di:
DPPPPDDPVVVVVVVVVVVVVVVVVVVVCCVVPDDDQQDQQFDWDDDPVAIFRQDHDDPGNCNVVPDDGGKGFQFKDQPVPDTDGDPDPVVVSVVRNVLDHVGDMDTDIDHDDDD